Protein AF-A0A8E0VIC3-F1 (afdb_monomer_lite)

Organism: NCBI:txid27845

Secondary structure (DSSP, 8-state):
-HHHHHTTBHHHHHHHHHHHHSHHHHT-HHHHHHHHHSHHHHHHHHHHHHHHHS----------------TTSS--TT--HHHHHHHHHHHHHHHHHHTTS-----B--HIIIIIHHHHHHHHHS-SEEE-TTS-EEE-HHHHHHHHHHHHHHHHHTTS-------HHHHHTTGGG--

Structure (mmCIF, N/CA/C/O backbone):
data_AF-A0A8E0VIC3-F1
#
_entry.id   AF-A0A8E0VIC3-F1
#
loop_
_atom_site.group_PDB
_atom_site.id
_atom_site.type_symbol
_atom_site.label_atom_id
_atom_site.label_alt_id
_atom_site.label_comp_id
_atom_site.label_asym_id
_atom_site.label_entity_id
_atom_site.label_seq_id
_atom_site.pdbx_PDB_ins_code
_atom_site.Cartn_x
_atom_site.Cartn_y
_atom_site.Cartn_z
_atom_site.occupancy
_atom_site.B_iso_or_equiv
_atom_site.auth_seq_id
_atom_site.auth_comp_id
_atom_site.auth_asym_id
_atom_site.auth_atom_id
_atom_site.pdbx_PDB_model_num
ATOM 1 N N . MET A 1 1 ? -8.627 1.277 12.630 1.00 73.00 1 MET A N 1
ATOM 2 C CA . MET A 1 1 ? -7.151 1.145 12.573 1.00 73.00 1 MET A CA 1
ATOM 3 C C . MET A 1 1 ? -6.657 -0.156 13.202 1.00 73.00 1 MET A C 1
ATOM 5 O O . MET A 1 1 ? -6.094 -0.948 12.474 1.00 73.00 1 MET A O 1
ATOM 9 N N . LEU A 1 2 ? -6.901 -0.430 14.494 1.00 81.06 2 LEU A N 1
ATOM 10 C CA . LEU A 1 2 ? -6.374 -1.638 15.167 1.00 81.06 2 LEU A CA 1
ATOM 11 C C . LEU A 1 2 ? -6.813 -2.958 14.511 1.00 81.06 2 LEU A C 1
ATOM 13 O O . LEU A 1 2 ? -5.977 -3.822 14.279 1.00 81.06 2 LEU A O 1
ATOM 17 N N . ILE A 1 3 ? -8.097 -3.081 14.155 1.00 89.12 3 ILE A N 1
ATOM 18 C CA . ILE A 1 3 ? -8.604 -4.268 13.451 1.00 89.12 3 ILE A CA 1
ATOM 19 C C . ILE A 1 3 ? -7.971 -4.422 12.060 1.00 89.12 3 ILE A C 1
ATOM 21 O O . ILE A 1 3 ? -7.514 -5.500 11.710 1.00 89.12 3 ILE A O 1
ATOM 25 N N . MET A 1 4 ? -7.823 -3.322 11.312 1.00 90.06 4 MET A N 1
ATOM 26 C CA . MET A 1 4 ? -7.145 -3.323 10.009 1.00 90.06 4 MET A CA 1
ATOM 27 C C . MET A 1 4 ? -5.669 -3.726 10.139 1.00 90.06 4 MET A C 1
ATOM 29 O O . MET A 1 4 ? -5.174 -4.522 9.351 1.00 90.06 4 MET A O 1
ATOM 33 N N . GLU A 1 5 ? -4.966 -3.242 11.170 1.00 85.44 5 GLU A N 1
ATOM 34 C CA . GLU A 1 5 ? -3.585 -3.650 11.459 1.00 85.44 5 GLU A CA 1
ATOM 35 C C . GLU A 1 5 ? -3.482 -5.129 11.840 1.00 85.44 5 GLU A C 1
ATOM 37 O O . GLU A 1 5 ? -2.492 -5.762 11.481 1.00 85.44 5 GLU A O 1
ATOM 42 N N . HIS A 1 6 ? -4.467 -5.663 12.563 1.00 87.38 6 HIS A N 1
ATOM 43 C CA . HIS A 1 6 ? -4.524 -7.072 12.945 1.00 87.38 6 HIS A CA 1
ATOM 44 C C . HIS A 1 6 ? -4.753 -7.982 11.731 1.00 87.38 6 HIS A C 1
ATOM 46 O O . HIS A 1 6 ? -4.090 -9.004 11.600 1.00 87.38 6 HIS A O 1
ATOM 52 N N . MET A 1 7 ? -5.614 -7.564 10.800 1.00 88.88 7 MET A N 1
ATOM 53 C CA . MET A 1 7 ? -5.918 -8.292 9.562 1.00 88.88 7 MET A CA 1
ATOM 54 C C . MET A 1 7 ? -4.882 -8.074 8.446 1.00 88.88 7 MET A C 1
ATOM 56 O O . MET A 1 7 ? -5.121 -8.462 7.310 1.00 88.88 7 MET A O 1
ATOM 60 N N . ASN A 1 8 ? -3.756 -7.401 8.708 1.00 88.81 8 ASN A N 1
ATOM 61 C CA . ASN A 1 8 ? -2.793 -6.974 7.679 1.00 88.81 8 ASN A CA 1
ATOM 62 C C . ASN A 1 8 ? -3.408 -6.142 6.533 1.00 88.81 8 ASN A C 1
ATOM 64 O O . ASN A 1 8 ? -2.849 -6.065 5.442 1.00 88.81 8 ASN A O 1
ATOM 68 N N . ASN A 1 9 ? -4.526 -5.458 6.778 1.00 91.12 9 ASN A N 1
ATOM 69 C CA . ASN A 1 9 ? -5.058 -4.455 5.867 1.00 91.12 9 ASN A CA 1
ATOM 70 C C . ASN A 1 9 ? -4.339 -3.118 6.122 1.00 91.12 9 ASN A C 1
ATOM 72 O O . ASN A 1 9 ? -4.805 -2.240 6.857 1.00 91.12 9 ASN A O 1
ATOM 76 N N . LEU A 1 10 ? -3.134 -2.990 5.565 1.00 87.88 10 LEU A N 1
ATOM 77 C CA . LEU A 1 10 ? -2.290 -1.808 5.737 1.00 87.88 10 LEU A CA 1
ATOM 78 C C . LEU A 1 10 ? -2.882 -0.587 5.030 1.00 87.88 10 LEU A C 1
ATOM 80 O O . LEU A 1 10 ? -2.753 0.522 5.547 1.00 87.88 10 LEU A O 1
ATOM 84 N N . GLN A 1 11 ? -3.558 -0.801 3.900 1.00 89.62 11 GLN A N 1
ATOM 85 C CA . GLN A 1 11 ? -4.296 0.230 3.174 1.00 89.62 11 GLN A CA 1
ATOM 86 C C . GLN A 1 11 ? -5.389 0.859 4.056 1.00 89.62 11 GLN A C 1
ATOM 88 O O . GLN A 1 11 ? -5.308 2.044 4.378 1.00 89.62 11 GLN A O 1
ATOM 93 N N . GLY A 1 12 ? -6.331 0.059 4.563 1.00 90.94 12 GLY A N 1
ATOM 94 C CA . GLY A 1 12 ? -7.417 0.539 5.424 1.00 90.94 12 GLY A CA 1
ATOM 95 C C . GLY A 1 12 ? -6.924 1.102 6.764 1.00 90.94 12 GLY A C 1
ATOM 96 O O . GLY A 1 12 ? -7.513 2.025 7.334 1.00 90.94 12 GLY A O 1
ATOM 97 N N . SER A 1 13 ? -5.798 0.599 7.284 1.00 89.50 13 SER A N 1
ATOM 98 C CA . SER A 1 13 ? -5.140 1.219 8.441 1.00 89.50 13 SER A CA 1
ATOM 99 C C . SER A 1 13 ? -4.671 2.644 8.128 1.00 89.50 13 SER A C 1
ATOM 101 O O . SER A 1 13 ? -4.911 3.565 8.916 1.00 89.50 13 SER A O 1
ATOM 103 N N . GLN A 1 14 ? -4.042 2.839 6.967 1.00 87.62 14 GLN A N 1
ATOM 104 C CA . GLN A 1 14 ? -3.543 4.139 6.543 1.00 87.62 14 GLN A CA 1
ATOM 105 C C . GLN A 1 14 ? -4.678 5.114 6.205 1.00 87.62 14 GLN A C 1
ATOM 107 O O . GLN A 1 14 ? -4.566 6.289 6.551 1.00 87.62 14 GLN A O 1
ATOM 112 N N . GLU A 1 15 ? -5.788 4.646 5.635 1.00 90.25 15 GLU A N 1
ATOM 113 C CA . GLU A 1 15 ? -7.006 5.443 5.430 1.00 90.25 15 GLU A CA 1
ATOM 114 C C . GLU A 1 15 ? -7.558 5.961 6.761 1.00 90.25 15 GLU A C 1
ATOM 116 O O . GLU A 1 15 ? -7.683 7.173 6.956 1.00 90.25 15 GLU A O 1
ATOM 121 N N . ALA A 1 16 ? -7.759 5.074 7.741 1.00 90.75 16 ALA A N 1
ATOM 122 C CA . ALA A 1 16 ? -8.223 5.465 9.070 1.00 90.75 16 ALA A CA 1
ATOM 123 C C . ALA A 1 16 ? -7.261 6.452 9.754 1.00 90.75 16 ALA A C 1
ATOM 125 O O . ALA A 1 16 ? -7.681 7.419 10.393 1.00 90.75 16 ALA A O 1
ATOM 126 N N . LYS A 1 17 ? -5.951 6.230 9.612 1.00 88.75 17 LYS A N 1
ATOM 127 C CA . LYS A 1 17 ? -4.929 7.137 10.138 1.00 88.75 17 LYS A CA 1
ATOM 128 C C . LYS A 1 17 ? -4.981 8.501 9.452 1.00 88.75 17 LYS A C 1
ATOM 130 O O . LYS A 1 17 ? -4.920 9.513 10.147 1.00 88.75 17 LYS A O 1
ATOM 135 N N . SER A 1 18 ? -5.113 8.531 8.125 1.00 87.62 18 SER A N 1
ATOM 136 C CA . SER A 1 18 ? -5.190 9.755 7.322 1.00 87.62 18 SER A CA 1
ATOM 137 C C . SER A 1 18 ? -6.395 10.618 7.712 1.00 87.62 18 SER A C 1
ATOM 139 O O . SER 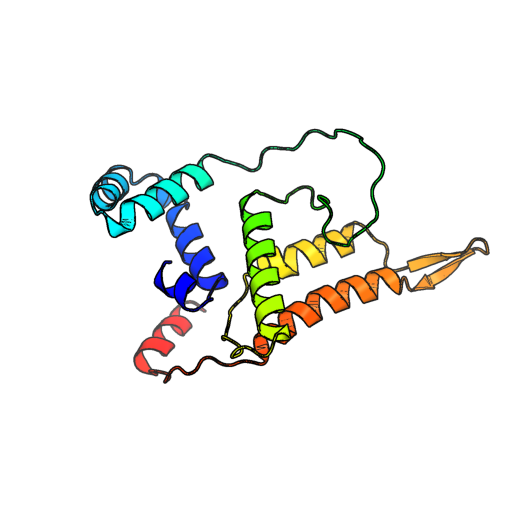A 1 18 ? -6.250 11.822 7.919 1.00 87.62 18 SER A O 1
ATOM 141 N N . ALA A 1 19 ? -7.549 9.991 7.960 1.00 91.25 19 ALA A N 1
ATOM 142 C CA . ALA A 1 19 ? -8.742 10.672 8.448 1.00 91.25 19 ALA A CA 1
ATOM 143 C C . ALA A 1 19 ? -8.500 11.340 9.813 1.00 91.25 19 ALA A C 1
ATOM 145 O O . ALA A 1 19 ? -8.886 12.489 10.020 1.00 91.25 19 ALA A O 1
ATOM 146 N N . LEU A 1 20 ? -7.797 10.670 10.732 1.00 90.75 20 LEU A N 1
ATOM 147 C CA . LEU A 1 20 ? -7.512 11.196 12.074 1.00 90.75 20 LEU A CA 1
ATOM 148 C C . LEU A 1 20 ? -6.482 12.337 12.089 1.00 90.75 20 LEU A C 1
ATOM 150 O O . LEU A 1 20 ? -6.539 13.192 12.977 1.00 90.75 20 LEU A O 1
ATOM 154 N N . ILE A 1 21 ? -5.547 12.358 11.136 1.00 89.81 21 ILE A N 1
ATOM 155 C CA . ILE A 1 21 ? -4.578 13.458 10.971 1.00 89.81 21 ILE A CA 1
ATOM 156 C C . ILE A 1 21 ? -5.096 14.582 10.068 1.00 89.81 21 ILE A C 1
ATOM 158 O O . ILE A 1 21 ? -4.452 15.626 9.987 1.00 89.81 21 ILE A O 1
ATOM 162 N N . SER A 1 22 ? -6.243 14.395 9.408 1.00 90.62 22 SER A N 1
ATOM 163 C CA . SER A 1 22 ? -6.863 15.430 8.582 1.00 90.62 22 SER A CA 1
ATOM 164 C C . SER A 1 22 ? -7.104 16.702 9.397 1.00 90.62 22 SER A C 1
ATOM 166 O O . SER A 1 22 ? -7.439 16.644 10.583 1.00 90.62 22 SER A O 1
ATOM 168 N N . ALA A 1 23 ? -6.957 17.871 8.772 1.00 89.62 23 ALA A N 1
ATOM 169 C CA . ALA A 1 23 ? -7.056 19.151 9.474 1.00 89.62 23 ALA A CA 1
ATOM 170 C C . ALA A 1 23 ? -8.386 19.310 10.238 1.00 89.62 23 ALA A C 1
ATOM 172 O O . ALA A 1 23 ? -8.402 19.805 11.368 1.00 89.62 23 ALA A O 1
ATOM 173 N N . ALA A 1 24 ? -9.490 18.843 9.645 1.00 93.38 24 ALA A N 1
ATOM 174 C CA . ALA A 1 24 ? -10.829 18.934 10.219 1.00 93.38 24 ALA A CA 1
ATOM 175 C C . ALA A 1 24 ? -10.984 18.121 11.513 1.00 93.38 24 ALA A C 1
ATOM 177 O O . ALA A 1 24 ? -11.605 18.607 12.462 1.00 93.38 24 ALA A O 1
ATOM 178 N N . VAL A 1 25 ? -10.391 16.924 11.568 1.00 93.12 25 VAL A N 1
ATOM 179 C CA . VAL A 1 25 ? -10.490 16.006 12.712 1.00 93.12 25 VAL A CA 1
ATOM 180 C C . VAL A 1 25 ? -9.388 16.280 13.731 1.00 93.12 25 VAL A C 1
ATOM 182 O O . VAL A 1 25 ? -9.647 16.358 14.932 1.00 93.12 25 VAL A O 1
ATOM 185 N N . PHE A 1 26 ? -8.155 16.509 13.281 1.00 90.44 26 PHE A N 1
ATOM 186 C CA . PHE A 1 26 ? -6.985 16.673 14.144 1.00 90.44 26 PHE A CA 1
ATOM 187 C C . PHE A 1 26 ? -7.116 17.848 15.127 1.00 90.44 26 PHE A C 1
ATOM 189 O O . PHE A 1 26 ? -6.607 17.788 16.259 1.00 90.44 26 PHE A O 1
ATOM 196 N N . ARG A 1 27 ? -7.838 18.903 14.721 1.00 91.75 27 ARG A N 1
ATOM 197 C CA . ARG A 1 27 ? -8.137 20.085 15.547 1.00 91.75 27 ARG A CA 1
ATOM 198 C C . ARG A 1 27 ? -9.133 19.828 16.683 1.00 91.75 27 ARG A C 1
ATOM 200 O O . ARG A 1 27 ? -9.212 20.650 17.593 1.00 91.75 27 ARG A O 1
ATOM 207 N N . LEU A 1 28 ? -9.843 18.695 16.695 1.00 94.12 28 LEU A N 1
ATOM 208 C CA . LEU A 1 28 ? -10.819 18.327 17.732 1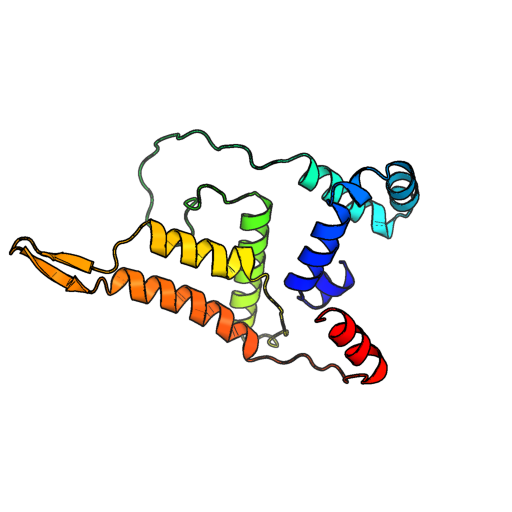.00 94.12 28 LEU A CA 1
ATOM 209 C C . LEU A 1 28 ? -10.130 17.901 19.042 1.00 94.12 28 LEU A C 1
ATOM 211 O O . LEU A 1 28 ? -10.185 16.749 19.473 1.00 94.12 28 LEU A O 1
ATOM 215 N N . ARG A 1 29 ? -9.439 18.842 19.696 1.00 91.50 29 ARG A N 1
ATOM 216 C CA . ARG A 1 29 ? -8.584 18.576 20.866 1.00 91.50 29 ARG A CA 1
ATOM 217 C C . ARG A 1 29 ? -9.334 17.889 22.007 1.00 91.50 29 ARG A C 1
ATOM 219 O O . ARG A 1 29 ? -8.812 16.923 22.558 1.00 91.50 29 ARG A O 1
ATOM 226 N N . LYS A 1 30 ? -10.554 18.343 22.319 1.00 95.56 30 LYS A N 1
ATOM 227 C CA . LYS A 1 30 ? -11.387 17.777 23.394 1.00 95.56 30 LYS A CA 1
ATOM 228 C C . LYS A 1 30 ? -11.709 16.300 23.141 1.00 95.56 30 LYS A C 1
ATOM 230 O O . LYS A 1 30 ? -11.492 15.479 24.024 1.00 95.56 30 LYS A O 1
ATOM 235 N N . SER A 1 31 ? -12.114 15.943 21.921 1.00 93.88 31 SER A N 1
ATOM 236 C CA . SER A 1 31 ? -12.419 14.554 21.548 1.00 93.88 31 SER A CA 1
ATOM 237 C C . SER A 1 31 ? -11.204 13.641 21.722 1.00 93.88 31 SER A C 1
ATOM 239 O O . SER A 1 31 ? -11.290 12.600 22.370 1.00 93.88 31 SER A O 1
ATOM 241 N N . PHE A 1 32 ? -10.032 14.064 21.236 1.00 91.88 32 PHE A N 1
ATOM 242 C CA . PHE A 1 32 ? -8.794 13.300 21.414 1.00 91.88 32 PHE A CA 1
ATOM 243 C C . PHE A 1 32 ? -8.360 13.187 22.881 1.00 91.88 32 PHE A C 1
ATOM 245 O O . PHE A 1 32 ? -7.858 12.138 23.280 1.00 91.88 32 PHE A O 1
ATOM 252 N N . GLN A 1 33 ? -8.548 14.233 23.692 1.00 92.88 33 GLN A N 1
ATOM 253 C CA . GLN A 1 33 ? -8.271 14.181 25.131 1.00 92.88 33 GLN A CA 1
ATOM 254 C C . GLN A 1 33 ? -9.176 13.170 25.837 1.00 92.88 33 GLN A C 1
ATOM 256 O O . GLN A 1 33 ? -8.683 12.388 26.647 1.00 92.88 33 GLN A O 1
ATOM 261 N N . THR A 1 34 ? -10.468 13.145 25.506 1.00 95.00 34 THR A N 1
ATOM 262 C CA . THR A 1 34 ? -11.420 12.168 26.049 1.00 95.00 34 THR A CA 1
ATOM 263 C C . THR A 1 34 ? -11.018 10.744 25.672 1.00 95.00 34 THR A C 1
ATOM 265 O O . THR A 1 34 ? -10.873 9.900 26.553 1.00 95.00 34 THR A O 1
ATOM 268 N N . ILE A 1 35 ? -10.725 10.485 24.394 1.00 92.25 35 ILE A N 1
ATOM 269 C CA . ILE A 1 35 ? -10.309 9.156 23.915 1.00 92.25 35 ILE A CA 1
ATOM 270 C C . ILE A 1 35 ? -8.978 8.722 24.549 1.00 92.25 35 ILE A C 1
ATOM 272 O O . ILE A 1 35 ? -8.818 7.562 24.920 1.00 92.25 35 ILE A O 1
ATOM 276 N N . ARG A 1 36 ? -8.024 9.643 24.745 1.00 91.94 36 ARG A N 1
ATOM 277 C CA . ARG A 1 36 ? -6.721 9.351 25.372 1.00 91.94 36 ARG A CA 1
ATOM 278 C C . ARG A 1 36 ? -6.839 8.867 26.824 1.00 91.94 36 ARG A C 1
ATOM 280 O O . ARG A 1 36 ? -5.945 8.161 27.305 1.00 91.94 36 ARG A O 1
ATOM 287 N N . LYS A 1 37 ? -7.910 9.238 27.538 1.00 93.12 37 LYS A N 1
ATOM 288 C CA . LYS A 1 37 ? -8.160 8.745 28.904 1.00 93.12 37 LYS A CA 1
ATOM 289 C C . LYS A 1 37 ? -8.399 7.233 28.912 1.00 93.12 37 LYS A C 1
ATOM 291 O O . LYS A 1 37 ? -7.968 6.571 29.855 1.00 93.12 37 LYS A O 1
ATOM 296 N N . LEU A 1 38 ? -8.979 6.684 27.842 1.00 91.94 38 LEU A N 1
ATOM 297 C CA . LEU A 1 38 ? -9.197 5.249 27.677 1.00 91.94 38 LEU A CA 1
ATOM 298 C C . LEU A 1 38 ? -7.861 4.523 27.461 1.00 91.94 38 LEU A C 1
ATOM 300 O O . LEU A 1 38 ? -7.103 4.833 26.538 1.00 91.94 38 LEU A O 1
ATOM 304 N N . ARG A 1 39 ? -7.576 3.522 28.303 1.00 87.25 39 ARG A N 1
ATOM 305 C CA . ARG A 1 39 ? -6.288 2.803 28.328 1.00 87.25 39 ARG A CA 1
ATOM 306 C C . ARG A 1 39 ? -5.920 2.200 26.969 1.00 87.25 39 ARG A C 1
ATOM 308 O O . ARG A 1 39 ? -4.782 2.351 26.535 1.00 87.25 39 ARG A O 1
ATOM 315 N N . HIS A 1 40 ? -6.886 1.578 26.294 1.00 85.25 40 HIS A N 1
ATOM 316 C CA . HIS A 1 40 ? -6.685 0.890 25.014 1.00 85.25 40 HIS A CA 1
ATOM 317 C C . HIS A 1 40 ? -6.309 1.841 23.868 1.00 85.25 40 HIS A C 1
ATOM 319 O O . HIS A 1 40 ? -5.501 1.492 23.011 1.00 85.25 40 HIS A O 1
ATOM 325 N N . TYR 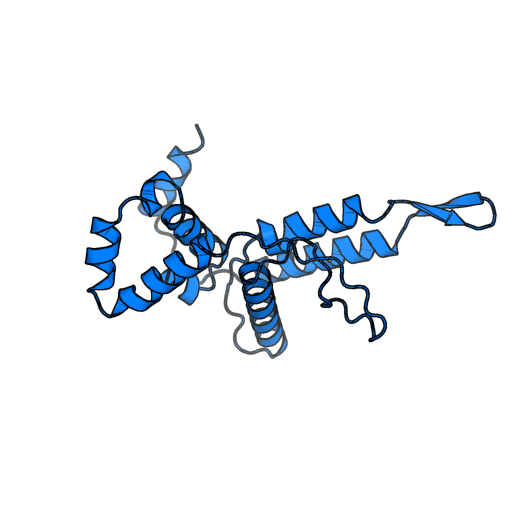A 1 41 ? -6.841 3.066 23.872 1.00 87.31 41 TYR A N 1
ATOM 326 C CA . TYR A 1 41 ? -6.644 4.026 22.781 1.00 87.31 41 TYR A CA 1
ATOM 327 C C . TYR A 1 41 ? -5.555 5.060 23.055 1.00 87.31 41 TYR A C 1
ATOM 329 O O . TYR A 1 41 ? -5.119 5.743 22.128 1.00 87.31 41 TYR A O 1
ATOM 337 N N . ARG A 1 42 ? -5.060 5.155 24.295 1.00 88.62 42 ARG A N 1
ATOM 338 C CA . ARG A 1 42 ? -4.004 6.101 24.680 1.00 88.62 42 ARG A CA 1
ATOM 339 C C . ARG A 1 42 ? -2.793 6.028 23.751 1.00 88.62 42 ARG A C 1
ATOM 341 O O . ARG A 1 42 ? -2.386 7.039 23.187 1.00 88.62 42 ARG A O 1
ATOM 348 N N . GLN A 1 43 ? -2.263 4.825 23.538 1.00 86.31 43 GLN A N 1
ATOM 349 C CA . GLN A 1 43 ? -1.086 4.615 22.688 1.00 86.31 43 GLN A CA 1
ATOM 350 C C . GLN A 1 43 ? -1.350 4.999 21.225 1.00 86.31 43 GLN A C 1
ATOM 352 O O . GLN A 1 43 ? -0.474 5.558 20.564 1.00 86.31 43 GLN A O 1
ATOM 357 N N . VAL A 1 44 ? -2.565 4.736 20.734 1.00 85.94 44 VAL A N 1
ATOM 358 C CA . VAL A 1 44 ? -2.993 5.074 19.371 1.00 85.94 44 VAL A CA 1
ATOM 359 C C . VAL A 1 44 ? -3.047 6.589 19.186 1.00 85.94 44 VAL A C 1
ATOM 361 O O . VAL A 1 44 ? -2.465 7.108 18.236 1.00 85.94 44 VAL A O 1
ATOM 364 N N . VAL A 1 45 ? -3.683 7.302 20.117 1.00 87.69 45 VAL A N 1
ATOM 365 C CA . VAL A 1 45 ? -3.775 8.768 20.094 1.00 87.69 45 VAL A CA 1
ATOM 366 C C . VAL A 1 45 ? -2.389 9.405 20.172 1.00 87.69 45 VAL A C 1
ATOM 368 O O . VAL A 1 45 ? -2.084 10.318 19.405 1.00 87.69 45 VAL A O 1
ATOM 371 N N . ASP A 1 46 ? -1.525 8.901 21.051 1.00 87.50 46 ASP A N 1
ATOM 372 C CA . ASP A 1 46 ? -0.168 9.425 21.215 1.00 87.50 46 ASP A CA 1
ATOM 373 C C . ASP A 1 46 ? 0.678 9.218 19.957 1.00 87.50 46 ASP A C 1
ATOM 375 O O . ASP A 1 46 ? 1.429 10.109 19.554 1.00 87.50 46 ASP A O 1
ATOM 379 N N . ARG A 1 47 ? 0.525 8.065 19.298 1.00 84.81 47 ARG A N 1
ATOM 380 C CA . ARG A 1 47 ? 1.156 7.783 18.006 1.00 84.81 47 ARG A CA 1
ATOM 381 C C . ARG A 1 47 ? 0.689 8.764 16.929 1.00 84.81 47 ARG A C 1
ATOM 383 O O . ARG A 1 47 ? 1.540 9.395 16.312 1.00 84.81 47 ARG A O 1
ATOM 390 N N . ILE A 1 48 ? -0.623 8.960 16.780 1.00 85.56 48 ILE A N 1
ATOM 391 C CA . ILE A 1 48 ? -1.205 9.896 15.801 1.00 85.56 48 ILE A CA 1
ATOM 392 C C . ILE A 1 48 ? -0.676 11.317 16.020 1.00 85.56 48 ILE A C 1
ATOM 394 O O . ILE A 1 48 ? -0.298 11.996 15.068 1.00 85.56 48 ILE A O 1
ATOM 398 N N . ARG A 1 49 ? -0.599 11.771 17.279 1.00 84.75 49 ARG A N 1
ATOM 399 C CA . ARG A 1 49 ? -0.087 13.109 17.604 1.00 84.75 49 ARG A CA 1
ATOM 400 C C . ARG A 1 49 ? 1.385 13.262 17.235 1.00 84.75 49 ARG A C 1
ATOM 402 O O . ARG A 1 49 ? 1.734 14.257 16.613 1.00 84.75 49 ARG A O 1
ATOM 409 N N . ARG A 1 50 ? 2.232 12.276 17.547 1.00 82.06 50 ARG A N 1
ATOM 410 C CA . ARG A 1 50 ? 3.655 12.309 17.165 1.00 82.06 50 ARG A CA 1
ATOM 411 C C . ARG A 1 50 ? 3.846 12.332 15.653 1.00 82.06 50 ARG A C 1
ATOM 413 O O . ARG A 1 50 ? 4.659 13.098 15.153 1.00 82.06 50 ARG A O 1
ATOM 420 N N . GLU A 1 51 ? 3.107 11.499 14.933 1.00 72.38 51 GLU A N 1
ATOM 421 C CA . GLU A 1 51 ? 3.250 11.363 13.482 1.00 72.38 51 GLU A CA 1
ATOM 422 C C . GLU A 1 51 ? 2.715 12.579 12.716 1.00 72.38 51 GLU A C 1
ATOM 424 O O . GLU A 1 51 ? 3.250 12.891 11.661 1.00 72.38 51 GLU A O 1
ATOM 429 N N . ALA A 1 52 ? 1.729 13.301 13.258 1.00 68.94 52 ALA A N 1
ATOM 430 C CA . ALA A 1 52 ? 1.249 14.558 12.681 1.00 68.94 52 ALA A CA 1
ATOM 431 C C . ALA A 1 52 ? 2.187 15.749 12.952 1.00 68.94 52 ALA A C 1
ATOM 433 O O . ALA A 1 52 ? 2.271 16.665 12.141 1.00 68.94 52 ALA A O 1
ATOM 434 N N . THR A 1 53 ? 2.891 15.763 14.092 1.00 63.28 53 THR A N 1
ATOM 435 C CA . THR A 1 53 ? 3.843 16.840 14.429 1.00 63.28 53 THR A CA 1
ATOM 436 C C . THR A 1 53 ? 5.183 16.679 13.709 1.00 63.28 53 THR A C 1
ATOM 438 O O . THR A 1 53 ? 5.862 17.666 13.434 1.00 63.28 53 THR A O 1
ATOM 441 N N . VAL A 1 54 ? 5.575 15.449 13.367 1.00 57.16 54 VAL A N 1
ATOM 442 C CA . VAL A 1 54 ? 6.751 15.193 12.528 1.00 57.16 54 VAL A CA 1
ATOM 443 C C . VAL A 1 54 ? 6.337 15.318 11.061 1.00 57.16 54 VAL A C 1
ATOM 445 O O . VAL A 1 54 ? 6.088 14.324 10.385 1.00 57.16 54 VAL A O 1
ATOM 448 N N . GLY A 1 55 ? 6.277 16.555 10.563 1.00 50.78 55 GLY A N 1
ATOM 449 C CA . GLY A 1 55 ? 6.262 16.806 9.120 1.00 50.78 55 GLY A CA 1
ATOM 450 C C . GLY A 1 55 ? 7.487 16.179 8.428 1.00 50.78 55 GLY A C 1
ATOM 451 O O . GLY A 1 55 ? 8.451 15.790 9.104 1.00 50.78 55 GLY A O 1
ATOM 452 N N . PRO A 1 56 ? 7.488 16.055 7.089 1.00 43.88 56 PRO A N 1
ATOM 453 C CA . PRO A 1 56 ? 8.659 15.599 6.351 1.00 43.88 56 PRO A CA 1
ATOM 454 C C . PRO A 1 56 ? 9.800 16.592 6.607 1.00 43.88 56 PRO A C 1
ATOM 456 O O . PRO A 1 56 ? 9.810 17.697 6.076 1.00 43.88 56 PRO A O 1
ATOM 459 N N . LYS A 1 57 ? 10.751 16.237 7.479 1.00 38.09 57 LYS A N 1
ATOM 460 C CA . LYS A 1 57 ? 11.986 17.011 7.612 1.00 38.09 57 LYS A CA 1
ATOM 461 C C . LYS A 1 57 ? 12.759 16.853 6.299 1.00 38.09 57 LYS A C 1
ATOM 463 O O . LYS A 1 57 ? 13.033 15.704 5.943 1.00 38.09 57 LYS A O 1
ATOM 468 N N . PRO A 1 58 ? 13.151 17.941 5.614 1.00 34.84 58 PRO A N 1
ATOM 469 C CA . PRO A 1 58 ? 14.149 17.838 4.562 1.00 34.84 58 PRO A CA 1
ATOM 470 C C . PRO A 1 58 ? 15.430 17.304 5.212 1.00 34.84 58 PRO A C 1
ATOM 472 O O . PRO A 1 58 ? 15.970 17.916 6.134 1.00 34.84 58 PRO A O 1
ATOM 475 N N . GLN A 1 59 ? 15.873 16.108 4.817 1.00 37.72 59 GLN A N 1
ATOM 476 C CA . GLN A 1 59 ? 17.219 15.669 5.168 1.00 37.72 59 GLN A CA 1
ATOM 477 C C . GLN A 1 59 ? 18.185 16.486 4.315 1.00 37.72 59 GLN A C 1
ATOM 479 O O . GLN A 1 59 ? 18.122 16.443 3.089 1.00 37.72 59 GLN A O 1
ATOM 484 N N . SER A 1 60 ? 19.051 17.253 4.978 1.00 36.31 60 SER A N 1
ATOM 485 C CA . SER A 1 60 ? 20.169 17.935 4.342 1.00 36.31 60 SER A CA 1
ATOM 486 C C . SER A 1 60 ? 21.036 16.916 3.605 1.00 36.31 60 SER A C 1
ATOM 488 O O . SER A 1 60 ? 21.361 15.859 4.150 1.00 36.31 60 SER A O 1
ATOM 490 N N . THR A 1 61 ? 21.430 17.261 2.387 1.00 39.38 61 THR A N 1
ATOM 491 C CA . THR A 1 61 ? 22.455 16.586 1.591 1.00 39.38 61 THR A CA 1
ATOM 492 C C . THR A 1 61 ? 23.773 16.521 2.363 1.00 39.38 61 THR A C 1
ATOM 494 O O . THR A 1 61 ? 24.561 17.461 2.343 1.00 39.38 61 THR A O 1
ATOM 497 N N . GLY A 1 62 ? 24.008 15.414 3.065 1.00 29.31 62 GLY A N 1
ATOM 498 C CA . GLY A 1 62 ? 25.331 15.014 3.526 1.00 29.31 62 GLY A CA 1
ATOM 499 C C . GLY A 1 62 ? 25.867 13.955 2.574 1.00 29.31 62 GLY A C 1
ATOM 500 O O . GLY A 1 62 ? 25.405 12.816 2.613 1.00 29.31 62 GLY A O 1
ATOM 501 N N . LEU A 1 63 ? 26.802 14.339 1.701 1.00 37.88 63 LEU A N 1
ATOM 502 C CA . LEU A 1 63 ? 27.630 13.400 0.946 1.00 37.88 63 LEU A CA 1
ATOM 503 C C . LEU A 1 63 ? 28.370 12.499 1.945 1.00 37.88 63 LEU A C 1
ATOM 505 O O . LEU A 1 63 ? 29.166 12.986 2.744 1.00 37.88 63 LEU A O 1
ATOM 509 N N . SER A 1 64 ? 28.137 11.192 1.890 1.00 27.61 64 SER A N 1
ATOM 510 C CA . SER A 1 64 ? 29.070 10.215 2.446 1.00 27.61 64 SER A CA 1
ATOM 511 C C . SER A 1 64 ? 29.030 8.948 1.602 1.00 27.61 64 SER A C 1
ATOM 513 O O . SER A 1 64 ? 27.970 8.387 1.322 1.00 27.61 64 SER A O 1
ATOM 515 N N . THR A 1 65 ? 30.210 8.594 1.114 1.00 37.69 65 THR A N 1
ATOM 516 C CA . THR A 1 65 ? 30.517 7.529 0.172 1.00 37.69 65 THR A CA 1
ATOM 517 C C . THR A 1 65 ? 30.597 6.165 0.856 1.00 37.69 65 THR A C 1
ATOM 519 O O . THR A 1 65 ? 31.000 6.042 2.007 1.00 37.69 65 THR A O 1
ATOM 522 N N . ASN A 1 66 ? 30.318 5.140 0.049 1.00 33.31 66 ASN A N 1
ATOM 523 C CA . ASN A 1 66 ? 30.719 3.744 0.213 1.00 33.31 66 ASN A CA 1
ATOM 524 C C . ASN A 1 66 ? 30.000 2.899 1.280 1.00 33.31 66 ASN A C 1
ATOM 526 O O . ASN A 1 66 ? 30.401 2.834 2.432 1.00 33.31 66 ASN A O 1
ATOM 530 N N . THR A 1 67 ? 28.999 2.134 0.831 1.00 32.81 67 THR A N 1
ATOM 531 C CA . THR A 1 67 ? 28.840 0.691 1.108 1.00 32.81 67 THR A CA 1
ATOM 532 C C . THR A 1 67 ? 27.855 0.097 0.085 1.00 32.81 67 THR A C 1
ATOM 534 O O . THR A 1 67 ? 26.864 0.732 -0.259 1.00 32.81 67 THR A O 1
ATOM 537 N N . ASN A 1 68 ? 28.184 -1.088 -0.440 1.00 30.69 68 ASN A N 1
ATOM 538 C CA . ASN A 1 68 ? 27.433 -1.992 -1.332 1.00 30.69 68 ASN A CA 1
ATOM 539 C C . ASN A 1 68 ? 25.958 -1.631 -1.641 1.00 30.69 68 ASN A C 1
ATOM 541 O O . ASN A 1 68 ? 25.161 -1.502 -0.704 1.00 30.69 68 ASN A O 1
ATOM 545 N N . PRO A 1 69 ? 25.522 -1.600 -2.920 1.00 38.03 69 PRO A N 1
ATOM 546 C CA . PRO A 1 69 ? 24.134 -1.319 -3.262 1.00 38.03 69 PRO A CA 1
ATOM 547 C C . PRO A 1 69 ? 23.272 -2.565 -3.021 1.00 38.03 69 PRO A C 1
ATOM 549 O O . PRO A 1 69 ? 22.836 -3.248 -3.942 1.00 38.03 69 PRO A O 1
ATOM 552 N N . SER A 1 70 ? 22.987 -2.866 -1.755 1.00 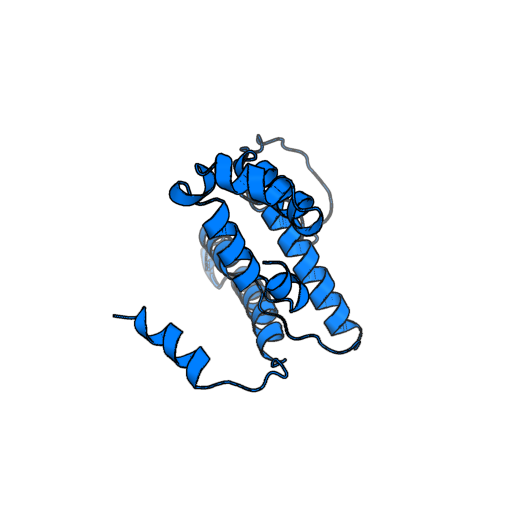33.91 70 SER A N 1
ATOM 553 C CA . SER A 1 70 ? 21.734 -3.545 -1.451 1.00 33.91 70 SER A CA 1
ATOM 554 C C . SER A 1 70 ? 20.608 -2.563 -1.780 1.00 33.91 70 SER A C 1
ATOM 556 O O . SER A 1 70 ? 20.621 -1.408 -1.349 1.00 33.91 70 SER A O 1
ATOM 558 N N . LEU A 1 71 ? 19.645 -3.023 -2.578 1.00 46.19 71 LEU A N 1
ATOM 559 C CA . LEU A 1 71 ? 18.499 -2.304 -3.158 1.00 46.19 71 LEU A CA 1
ATOM 560 C C . LEU A 1 71 ? 17.493 -1.748 -2.113 1.00 46.19 71 LEU A C 1
ATOM 562 O O . LEU A 1 71 ? 16.327 -1.502 -2.412 1.00 46.19 71 LEU A O 1
ATOM 566 N N . PHE A 1 72 ? 17.949 -1.580 -0.870 1.00 43.75 72 PHE A N 1
ATOM 567 C CA . PHE A 1 72 ? 17.227 -1.099 0.307 1.00 43.75 72 PHE A CA 1
ATOM 568 C C . PHE A 1 72 ? 17.983 0.041 1.031 1.00 43.75 72 PHE A C 1
ATOM 570 O O . PHE A 1 72 ? 17.716 0.323 2.200 1.00 43.75 72 PHE A O 1
ATOM 577 N N . GLY A 1 73 ? 18.945 0.689 0.360 1.00 34.41 73 GLY A N 1
ATOM 578 C CA . GLY A 1 73 ? 19.661 1.865 0.868 1.00 34.41 73 GLY A CA 1
ATOM 579 C C . GLY A 1 73 ? 18.792 3.137 0.958 1.00 34.41 73 GLY A C 1
ATOM 580 O O . GLY A 1 73 ? 17.749 3.229 0.308 1.00 34.41 73 GLY A O 1
ATOM 581 N N . PRO A 1 74 ? 19.201 4.140 1.761 1.00 39.09 74 PRO A N 1
ATOM 582 C CA . PRO A 1 74 ? 18.404 5.311 2.139 1.00 39.09 74 PRO A CA 1
ATOM 583 C C . PRO A 1 74 ? 18.290 6.316 0.976 1.00 39.09 74 PRO A C 1
ATOM 585 O O . PRO A 1 74 ? 18.933 7.357 0.986 1.00 39.09 74 PRO A O 1
ATOM 588 N N . GLY A 1 75 ? 17.513 5.989 -0.059 1.00 41.50 75 GLY A N 1
ATOM 589 C CA . GLY A 1 75 ? 17.596 6.679 -1.355 1.00 41.50 75 GLY A CA 1
ATOM 590 C C . GLY A 1 75 ? 16.314 7.315 -1.892 1.00 41.50 75 GLY A C 1
ATOM 591 O O . GLY A 1 75 ? 16.372 7.953 -2.948 1.00 41.50 75 GLY A O 1
ATOM 592 N N . LEU A 1 76 ? 15.172 7.176 -1.208 1.00 47.53 76 LEU A N 1
ATOM 593 C CA . LEU A 1 76 ? 13.989 7.977 -1.527 1.00 47.53 76 LEU A CA 1
ATOM 594 C C . LEU A 1 76 ? 14.094 9.309 -0.762 1.00 47.53 76 LEU A C 1
ATOM 596 O O . LEU A 1 76 ? 14.070 9.293 0.472 1.00 47.53 76 LEU A O 1
ATOM 600 N N . PRO A 1 77 ? 14.177 10.462 -1.453 1.00 42.62 77 PRO A N 1
ATOM 601 C CA . PRO A 1 77 ? 14.348 11.784 -0.840 1.00 42.62 77 PRO A CA 1
ATOM 602 C C . PRO A 1 77 ? 13.133 12.201 0.006 1.00 42.62 77 PRO A C 1
ATOM 604 O O . PRO A 1 77 ? 13.162 13.223 0.683 1.00 42.62 77 PRO A O 1
ATOM 607 N N . PHE A 1 78 ? 12.084 11.371 0.014 1.00 42.16 78 PHE A N 1
ATOM 608 C CA . PHE A 1 78 ? 10.865 11.536 0.792 1.00 42.16 78 PHE A CA 1
ATOM 609 C C . PHE A 1 78 ? 10.529 10.322 1.681 1.00 42.16 78 PHE A C 1
ATOM 611 O O . PHE A 1 78 ? 9.381 10.143 2.093 1.00 42.16 78 PHE A O 1
ATOM 618 N N . ALA A 1 79 ? 11.505 9.460 1.997 1.00 50.72 79 ALA A N 1
ATOM 619 C CA . ALA A 1 79 ? 11.292 8.355 2.933 1.00 50.72 79 ALA A CA 1
ATOM 620 C C . ALA A 1 79 ? 11.093 8.888 4.360 1.00 50.72 79 ALA A C 1
ATOM 622 O O . ALA A 1 79 ? 12.020 8.949 5.173 1.00 50.72 79 ALA A O 1
ATOM 623 N N . THR A 1 80 ? 9.856 9.263 4.684 1.00 56.00 80 THR A N 1
ATOM 624 C CA . THR A 1 80 ? 9.453 9.578 6.054 1.00 56.00 80 THR A CA 1
ATOM 625 C C . THR A 1 80 ? 9.712 8.369 6.960 1.00 56.00 80 THR A C 1
ATOM 627 O O . THR A 1 80 ? 9.742 7.219 6.513 1.00 56.00 80 THR A O 1
ATOM 630 N N . LYS A 1 81 ? 9.866 8.593 8.273 1.00 57.69 81 LYS A N 1
ATOM 631 C CA . LYS A 1 81 ? 9.970 7.483 9.243 1.00 57.69 81 LYS A CA 1
ATOM 632 C C . LYS A 1 81 ? 8.801 6.492 9.111 1.00 57.69 81 LYS A C 1
ATOM 634 O O . LYS A 1 81 ? 8.999 5.298 9.316 1.00 57.69 81 LYS A O 1
ATOM 639 N N . ALA A 1 82 ? 7.621 6.982 8.725 1.00 59.12 82 ALA A N 1
ATOM 640 C CA . ALA A 1 82 ? 6.446 6.166 8.436 1.00 59.12 82 ALA A CA 1
ATOM 641 C C . ALA A 1 82 ? 6.630 5.285 7.186 1.00 59.12 82 ALA A C 1
ATOM 643 O O . ALA A 1 82 ? 6.270 4.112 7.233 1.00 59.12 82 ALA A O 1
ATOM 644 N N . SER A 1 83 ? 7.256 5.803 6.122 1.00 64.50 83 SER A N 1
ATOM 645 C CA . SER A 1 83 ? 7.590 5.028 4.917 1.00 64.50 83 SER A CA 1
ATOM 646 C C . SER A 1 83 ? 8.551 3.872 5.231 1.00 64.50 83 SER A C 1
ATOM 648 O O . SER A 1 83 ? 8.274 2.723 4.904 1.00 64.50 83 SER A O 1
ATOM 650 N N . ARG A 1 84 ? 9.608 4.128 6.015 1.00 68.38 84 ARG A N 1
ATOM 651 C CA . ARG A 1 84 ? 10.553 3.071 6.434 1.00 68.38 84 ARG A CA 1
ATOM 652 C C . ARG A 1 84 ? 9.907 2.009 7.328 1.00 68.38 84 ARG A C 1
ATOM 654 O O . ARG A 1 84 ? 10.262 0.838 7.254 1.00 68.38 84 ARG A O 1
ATOM 661 N N . ALA A 1 85 ? 8.990 2.408 8.211 1.00 70.06 85 ALA A N 1
ATOM 662 C CA . ALA A 1 85 ? 8.249 1.462 9.045 1.00 70.06 85 ALA A CA 1
ATOM 663 C C . ALA A 1 85 ? 7.303 0.590 8.204 1.00 70.06 85 ALA A C 1
ATOM 665 O O . ALA A 1 85 ? 7.194 -0.608 8.459 1.00 70.06 85 ALA A O 1
ATOM 666 N N . HIS A 1 86 ? 6.664 1.179 7.189 1.00 72.94 86 HIS A N 1
ATOM 667 C CA . HIS A 1 86 ? 5.841 0.454 6.229 1.00 72.94 86 HIS A CA 1
ATOM 668 C C . HIS A 1 86 ? 6.668 -0.567 5.433 1.00 72.94 86 HIS A C 1
ATOM 670 O O . HIS A 1 86 ? 6.311 -1.740 5.414 1.00 72.94 86 HIS A O 1
ATOM 676 N N . GLU A 1 87 ? 7.814 -0.164 4.877 1.00 75.56 87 GLU A N 1
ATOM 677 C CA . GLU A 1 87 ? 8.712 -1.064 4.136 1.00 75.56 87 GLU A CA 1
ATOM 678 C C . GLU A 1 87 ? 9.209 -2.238 4.983 1.00 75.56 87 GLU A C 1
ATOM 680 O O . GLU A 1 87 ? 9.211 -3.375 4.520 1.00 75.56 87 GLU A O 1
ATOM 685 N N . ARG A 1 88 ? 9.592 -1.992 6.243 1.00 80.75 88 ARG A N 1
ATOM 686 C CA . ARG A 1 88 ? 9.981 -3.072 7.167 1.00 80.75 88 ARG A CA 1
ATOM 687 C C . ARG A 1 88 ? 8.853 -4.075 7.351 1.00 80.75 88 ARG A C 1
ATOM 689 O O . ARG A 1 88 ? 9.087 -5.272 7.280 1.00 80.75 88 ARG A O 1
ATOM 696 N N . ARG A 1 89 ? 7.629 -3.577 7.534 1.00 78.44 89 ARG A N 1
ATOM 697 C CA . ARG A 1 89 ? 6.457 -4.427 7.723 1.00 78.44 89 ARG A CA 1
ATOM 698 C C . ARG A 1 89 ? 6.146 -5.257 6.477 1.00 78.44 89 ARG A C 1
ATOM 700 O O . ARG A 1 89 ? 5.835 -6.430 6.620 1.00 78.44 89 ARG A O 1
ATOM 707 N N . ILE A 1 90 ? 6.274 -4.681 5.280 1.00 79.88 90 ILE A N 1
ATOM 708 C CA . ILE A 1 90 ? 6.150 -5.427 4.018 1.00 79.88 90 ILE A CA 1
ATOM 709 C C . ILE A 1 90 ? 7.226 -6.510 3.926 1.00 79.88 90 ILE A C 1
ATOM 711 O O . ILE A 1 90 ? 6.895 -7.663 3.679 1.00 79.88 90 ILE A O 1
ATOM 715 N N . LYS A 1 91 ? 8.486 -6.184 4.225 1.00 82.06 91 LYS A N 1
ATOM 716 C CA . LYS A 1 91 ? 9.591 -7.152 4.200 1.00 82.06 91 LYS A CA 1
ATOM 717 C C . LYS A 1 91 ? 9.397 -8.302 5.193 1.00 82.06 91 LYS A C 1
ATOM 719 O O . LYS A 1 91 ? 9.718 -9.448 4.890 1.00 82.06 91 LYS A O 1
ATOM 724 N N . ASP A 1 92 ? 8.863 -8.011 6.376 1.00 83.19 92 ASP A N 1
ATOM 725 C CA . ASP A 1 92 ? 8.540 -9.035 7.371 1.00 83.19 92 ASP A CA 1
ATOM 726 C C . ASP A 1 92 ? 7.409 -9.956 6.888 1.00 83.19 92 ASP A C 1
ATOM 728 O O . ASP A 1 92 ? 7.447 -11.159 7.145 1.00 83.19 92 ASP A O 1
ATOM 732 N N . LEU A 1 93 ? 6.419 -9.411 6.172 1.00 77.81 93 LEU A N 1
ATOM 733 C CA . LEU A 1 93 ? 5.337 -10.189 5.563 1.00 77.81 93 LEU A CA 1
ATOM 734 C C . LEU A 1 93 ? 5.850 -11.060 4.411 1.00 77.81 93 LEU A C 1
ATOM 736 O O . LEU A 1 93 ? 5.543 -12.247 4.379 1.00 77.81 93 LEU A O 1
ATOM 740 N N . GLU A 1 94 ? 6.688 -10.514 3.529 1.00 78.62 94 GLU A N 1
ATOM 741 C CA . GLU A 1 94 ? 7.356 -11.267 2.458 1.00 78.62 94 GLU A CA 1
ATOM 742 C C . GLU A 1 94 ? 8.193 -12.417 3.025 1.00 78.62 94 GLU A C 1
ATOM 744 O O . GLU A 1 94 ? 8.130 -13.543 2.538 1.00 78.62 94 GLU A O 1
ATOM 749 N N . LYS A 1 95 ? 8.956 -12.158 4.095 1.00 81.25 95 LYS A N 1
ATOM 750 C CA . LYS A 1 95 ? 9.783 -13.180 4.743 1.00 81.25 95 LYS A CA 1
ATOM 751 C C . LYS A 1 95 ? 8.939 -14.322 5.310 1.00 81.25 95 LYS A C 1
ATOM 753 O O . LYS A 1 95 ? 9.349 -15.472 5.205 1.00 81.25 95 LYS A O 1
ATOM 758 N N . ARG A 1 96 ? 7.782 -14.010 5.898 1.00 75.44 96 ARG A N 1
ATOM 759 C CA . ARG A 1 96 ? 6.833 -15.014 6.408 1.00 75.44 96 ARG A CA 1
ATOM 760 C C . ARG A 1 96 ? 6.188 -15.813 5.277 1.00 75.44 96 ARG A C 1
ATOM 762 O O . ARG A 1 96 ? 6.042 -17.018 5.398 1.00 75.44 96 ARG A O 1
ATOM 769 N N . GLN A 1 97 ? 5.862 -15.164 4.158 1.00 72.88 97 GLN A N 1
ATOM 770 C CA . GLN A 1 97 ? 5.376 -15.866 2.966 1.00 72.88 97 GLN A CA 1
ATOM 771 C C . GLN A 1 97 ? 6.442 -16.812 2.394 1.00 72.88 97 GLN A C 1
ATOM 773 O O . GLN A 1 97 ? 6.126 -17.931 2.005 1.00 72.88 97 GLN A O 1
ATOM 778 N N . ALA A 1 98 ? 7.711 -16.394 2.390 1.00 71.81 98 ALA A N 1
ATOM 779 C CA . ALA A 1 98 ? 8.825 -17.213 1.920 1.00 71.81 98 ALA A CA 1
ATOM 780 C C . ALA A 1 98 ? 9.187 -18.371 2.870 1.00 71.81 98 ALA A C 1
ATOM 782 O O . ALA A 1 98 ? 9.745 -19.363 2.408 1.00 71.81 98 ALA A O 1
ATOM 783 N N . SER A 1 99 ? 8.887 -18.272 4.174 1.00 68.44 99 SER A N 1
ATOM 784 C CA . SER A 1 99 ? 9.145 -19.355 5.138 1.00 68.44 99 SER A CA 1
ATOM 785 C C . SER A 1 99 ? 8.120 -20.490 5.082 1.00 68.44 99 SER A C 1
ATOM 787 O O . SER A 1 99 ? 8.318 -21.499 5.751 1.00 68.44 99 SER A O 1
ATOM 789 N N . GLY A 1 100 ? 7.047 -20.359 4.292 1.00 60.06 100 GLY A N 1
ATOM 790 C CA . GLY A 1 100 ? 5.984 -21.365 4.198 1.00 60.06 100 GLY A CA 1
ATOM 791 C C . GLY A 1 100 ? 5.049 -21.403 5.413 1.00 60.06 100 GLY A C 1
ATOM 792 O O . GLY A 1 100 ? 4.106 -22.191 5.428 1.00 60.06 100 GLY A O 1
ATOM 793 N N . ASP A 1 101 ? 5.265 -20.535 6.406 1.00 57.91 101 ASP A N 1
ATOM 794 C CA . ASP A 1 101 ? 4.317 -20.326 7.496 1.00 57.91 101 ASP A CA 1
ATOM 795 C C . ASP A 1 101 ? 3.062 -19.672 6.918 1.00 57.91 101 ASP A C 1
ATOM 797 O O . ASP A 1 101 ? 3.167 -18.622 6.284 1.00 57.91 101 ASP A O 1
ATOM 801 N N . ALA A 1 102 ? 1.904 -20.315 7.125 1.00 57.56 102 ALA A N 1
ATOM 802 C CA . ALA A 1 102 ? 0.558 -19.902 6.714 1.00 57.56 102 ALA A CA 1
ATOM 803 C C . ALA A 1 102 ? 0.504 -18.490 6.106 1.00 57.56 102 ALA A C 1
ATOM 805 O O . ALA A 1 102 ? 0.598 -17.482 6.817 1.00 57.56 102 ALA A O 1
ATOM 806 N N . SER A 1 103 ? 0.389 -18.425 4.776 1.00 67.06 103 SER A N 1
ATOM 807 C CA . SER A 1 103 ? 0.361 -17.168 4.041 1.00 67.06 103 SER A CA 1
ATOM 808 C C . SER A 1 103 ? -0.823 -16.336 4.526 1.00 67.06 103 SER A C 1
ATOM 810 O O . SER A 1 103 ? -1.969 -16.603 4.169 1.00 67.06 103 SER A O 1
ATOM 812 N N . ASN A 1 104 ? -0.563 -15.353 5.383 1.00 75.19 104 ASN A N 1
ATOM 813 C CA . ASN A 1 104 ? -1.624 -14.491 5.872 1.00 75.19 104 ASN A CA 1
ATOM 814 C C . ASN A 1 104 ? -2.020 -13.521 4.752 1.00 75.19 104 ASN A C 1
ATOM 816 O O . ASN A 1 104 ? -1.133 -12.864 4.190 1.00 75.19 104 ASN A O 1
ATOM 820 N N . PRO A 1 105 ? -3.320 -13.399 4.436 1.00 87.19 105 PRO A N 1
ATOM 821 C CA . PRO A 1 105 ? -3.793 -12.398 3.493 1.00 87.19 105 PRO A CA 1
ATOM 822 C C . PRO A 1 105 ? -3.417 -11.000 3.993 1.00 87.19 105 PRO A C 1
ATOM 824 O O . PRO A 1 105 ? -3.359 -10.737 5.200 1.00 87.19 105 PRO A O 1
ATOM 827 N N . CYS A 1 106 ? -3.099 -10.109 3.059 1.00 87.88 106 CYS A N 1
ATOM 828 C CA . CYS A 1 106 ? -2.640 -8.759 3.354 1.00 87.88 106 CYS A CA 1
ATOM 829 C C . CYS A 1 106 ? -3.052 -7.807 2.235 1.00 87.88 106 CYS A C 1
ATOM 831 O O . CYS A 1 106 ? -2.899 -8.123 1.058 1.00 87.88 106 CYS A O 1
ATOM 833 N N . VAL A 1 107 ? -3.470 -6.597 2.610 1.00 89.44 107 VAL A N 1
ATOM 834 C CA . VAL A 1 107 ? -3.672 -5.483 1.677 1.00 89.44 107 VAL A CA 1
ATOM 835 C C . VAL A 1 107 ? -2.568 -4.445 1.902 1.00 89.44 107 VAL A C 1
ATOM 837 O O . VAL A 1 107 ? -2.652 -3.653 2.850 1.00 89.44 107 VAL A O 1
ATOM 840 N N . PRO A 1 108 ? -1.498 -4.441 1.088 1.00 87.56 108 PRO A N 1
ATOM 841 C CA . PRO A 1 108 ? -0.416 -3.472 1.224 1.00 87.56 108 PRO A CA 1
ATOM 842 C C . PRO A 1 108 ? -0.859 -2.053 0.828 1.00 87.56 108 PRO A C 1
ATOM 844 O O . PRO A 1 108 ? -1.768 -1.861 0.024 1.00 87.56 108 PRO A O 1
ATOM 847 N N . PHE A 1 109 ? -0.193 -1.039 1.389 1.00 86.62 109 PHE A N 1
ATOM 848 C CA . PHE A 1 109 ? -0.484 0.369 1.102 1.00 86.62 109 PHE A CA 1
ATOM 849 C C . PHE A 1 109 ? 0.145 0.784 -0.237 1.00 86.62 109 PHE A C 1
ATOM 851 O O . PHE A 1 109 ? 1.362 0.957 -0.346 1.00 86.62 109 PHE A O 1
ATOM 858 N N . ILE A 1 110 ? -0.697 0.960 -1.257 1.00 84.25 110 ILE A N 1
ATOM 859 C CA . ILE A 1 110 ? -0.276 1.111 -2.661 1.00 84.25 110 ILE A CA 1
ATOM 860 C C . ILE A 1 110 ? 0.551 2.381 -2.883 1.00 84.25 110 ILE A C 1
ATOM 862 O O . ILE A 1 110 ? 1.544 2.365 -3.615 1.00 84.25 110 ILE A O 1
ATOM 866 N N . ALA A 1 111 ? 0.173 3.491 -2.243 1.00 78.50 111 ALA A N 1
ATOM 867 C CA . ALA A 1 111 ? 0.756 4.790 -2.568 1.00 78.50 111 ALA A CA 1
ATOM 868 C C . ALA A 1 111 ? 2.258 4.865 -2.237 1.00 78.50 111 ALA A C 1
ATOM 870 O O . ALA A 1 111 ? 3.043 5.360 -3.049 1.00 78.50 111 ALA A O 1
ATOM 871 N N . ALA A 1 112 ? 2.679 4.347 -1.077 1.00 69.88 112 ALA A N 1
ATOM 872 C CA . ALA A 1 112 ? 4.100 4.288 -0.725 1.00 69.88 112 ALA A CA 1
ATOM 873 C C . ALA A 1 112 ? 4.795 3.045 -1.299 1.00 69.88 112 ALA A C 1
ATOM 875 O O . ALA A 1 112 ? 5.941 3.149 -1.729 1.00 69.88 112 ALA A O 1
ATOM 876 N N . GLY A 1 113 ? 4.116 1.892 -1.309 1.00 65.44 113 GLY A N 1
ATOM 877 C CA . GLY A 1 113 ? 4.715 0.616 -1.709 1.00 65.44 113 GLY A CA 1
ATOM 878 C C . GLY A 1 113 ? 4.952 0.468 -3.214 1.00 65.44 113 GLY A C 1
ATOM 879 O O . GLY A 1 113 ? 5.888 -0.222 -3.609 1.00 65.44 113 GLY A O 1
ATOM 880 N N . VAL A 1 114 ? 4.140 1.129 -4.047 1.00 77.94 114 VAL A N 1
ATOM 881 C CA . VAL A 1 114 ? 4.162 0.973 -5.510 1.00 77.94 114 VAL A CA 1
ATOM 882 C C . VAL A 1 114 ? 4.271 2.331 -6.195 1.00 77.94 114 VAL A C 1
ATOM 884 O O . VAL A 1 114 ? 5.308 2.632 -6.780 1.00 77.94 114 VAL A O 1
ATOM 887 N N . MET A 1 115 ? 3.260 3.193 -6.059 1.00 84.06 115 MET A N 1
ATOM 888 C CA . MET A 1 115 ? 3.142 4.417 -6.870 1.00 84.06 115 MET A CA 1
ATOM 889 C C . MET A 1 115 ? 4.350 5.337 -6.725 1.00 84.06 115 MET A C 1
ATOM 891 O O . MET A 1 115 ? 4.977 5.711 -7.710 1.00 84.06 115 MET A O 1
ATOM 895 N N . THR A 1 116 ? 4.725 5.656 -5.485 1.00 84.44 116 THR A N 1
ATOM 896 C CA . THR A 1 116 ? 5.874 6.532 -5.227 1.00 84.44 116 THR A CA 1
ATOM 897 C C . THR A 1 116 ? 7.154 5.947 -5.817 1.00 84.44 116 THR A C 1
ATOM 899 O O . THR A 1 116 ? 7.957 6.687 -6.379 1.00 84.44 116 THR A O 1
ATOM 902 N N . ARG A 1 117 ? 7.355 4.628 -5.725 1.00 81.06 117 ARG A N 1
ATOM 903 C CA . ARG A 1 117 ? 8.562 3.970 -6.234 1.00 81.06 117 ARG A CA 1
ATOM 904 C C . ARG A 1 117 ? 8.612 3.967 -7.761 1.00 81.06 117 ARG A C 1
ATOM 906 O O . ARG A 1 117 ? 9.667 4.283 -8.301 1.00 81.06 117 ARG A O 1
ATOM 913 N N . LEU A 1 118 ? 7.493 3.672 -8.425 1.00 87.75 118 LEU A N 1
ATOM 914 C CA . LEU A 1 118 ? 7.383 3.732 -9.886 1.00 87.75 118 LEU A CA 1
ATOM 915 C C . LEU A 1 118 ? 7.669 5.151 -10.393 1.00 87.75 118 LEU A C 1
ATOM 917 O O . LEU A 1 118 ? 8.577 5.332 -11.193 1.00 87.75 118 LEU A O 1
ATOM 921 N N . ILE A 1 119 ? 7.020 6.166 -9.806 1.00 87.94 119 ILE A N 1
ATOM 922 C CA . ILE A 1 119 ? 7.242 7.578 -10.158 1.00 87.94 119 ILE A CA 1
ATOM 923 C C . ILE A 1 119 ? 8.722 7.961 -10.012 1.00 87.94 119 ILE A C 1
ATOM 925 O O . ILE A 1 119 ? 9.290 8.608 -10.886 1.00 87.94 119 ILE A O 1
ATOM 929 N N . HIS A 1 120 ? 9.383 7.564 -8.919 1.00 85.44 120 HIS A N 1
ATOM 930 C CA . HIS A 1 120 ? 10.797 7.897 -8.726 1.00 85.44 120 HIS A CA 1
ATOM 931 C C . HIS A 1 120 ? 11.721 7.174 -9.710 1.00 85.44 120 HIS A C 1
ATOM 933 O O . HIS A 1 120 ? 12.727 7.757 -10.110 1.00 85.44 120 HIS A O 1
ATOM 939 N N . LEU A 1 121 ? 11.419 5.925 -10.075 1.00 86.56 121 LEU A N 1
ATOM 940 C CA . LEU A 1 121 ? 12.181 5.191 -11.086 1.00 86.56 121 LEU A CA 1
ATOM 941 C C . LEU A 1 121 ? 12.019 5.837 -12.466 1.00 86.56 121 LEU A C 1
ATOM 943 O O . LEU A 1 121 ? 13.019 6.021 -13.159 1.00 86.56 121 LEU A O 1
ATOM 947 N N . ASP A 1 122 ? 10.800 6.247 -12.813 1.00 87.44 122 ASP A N 1
ATOM 948 C CA . ASP A 1 122 ? 10.502 6.893 -14.091 1.00 87.44 122 ASP A CA 1
ATOM 949 C C . ASP A 1 122 ? 11.143 8.269 -14.227 1.00 87.44 122 ASP A C 1
ATOM 951 O O . ASP A 1 122 ? 11.684 8.590 -15.280 1.00 87.44 122 ASP A O 1
ATOM 955 N N . LEU A 1 123 ? 11.160 9.058 -13.151 1.00 89.06 123 LEU A N 1
ATOM 956 C CA . LEU A 1 123 ? 11.772 10.386 -13.165 1.00 89.06 123 LEU A CA 1
ATOM 957 C C . LEU A 1 123 ? 13.307 10.355 -13.129 1.00 89.06 123 LEU A C 1
ATOM 959 O O . LEU A 1 123 ? 13.945 11.310 -13.567 1.00 89.06 123 LEU A O 1
ATOM 963 N N . ARG A 1 124 ? 13.922 9.309 -12.561 1.00 89.25 124 ARG A N 1
ATOM 964 C CA . ARG A 1 124 ? 15.387 9.238 -12.382 1.00 89.25 124 ARG A CA 1
ATOM 965 C C . ARG A 1 124 ? 16.119 8.570 -13.531 1.00 89.25 124 ARG A C 1
ATOM 967 O O . ARG A 1 124 ? 17.318 8.796 -13.686 1.00 89.25 124 ARG A O 1
ATOM 974 N N . HIS A 1 125 ? 15.437 7.716 -14.283 1.00 89.19 125 HIS A N 1
ATOM 975 C CA . HIS A 1 125 ? 16.068 6.878 -15.287 1.00 89.19 125 HIS A CA 1
ATOM 976 C C . HIS A 1 125 ? 15.347 7.015 -16.625 1.00 89.19 125 HIS A C 1
ATOM 978 O O . HIS A 1 125 ? 14.134 6.836 -16.717 1.00 89.19 125 HIS A O 1
ATOM 984 N N . SER A 1 126 ? 16.129 7.299 -17.667 1.00 91.00 126 SER A N 1
ATOM 985 C CA . SER A 1 126 ? 15.659 7.291 -19.053 1.00 91.00 126 SER A CA 1
ATOM 986 C C . SER A 1 126 ? 15.245 5.880 -19.479 1.00 91.00 126 SER A C 1
ATOM 988 O O . SER A 1 126 ? 15.844 4.892 -19.033 1.00 91.00 126 SER A O 1
ATOM 990 N N . ASP A 1 127 ? 14.252 5.793 -20.363 1.00 89.88 127 ASP A N 1
ATOM 991 C CA . ASP A 1 127 ? 13.823 4.540 -20.999 1.00 89.88 127 ASP A CA 1
ATOM 992 C C . ASP A 1 127 ? 14.860 3.991 -21.974 1.00 89.88 127 ASP A C 1
ATOM 994 O O . ASP A 1 127 ? 14.883 2.789 -22.243 1.00 89.88 127 ASP A O 1
ATOM 998 N N . THR A 1 128 ? 15.759 4.853 -22.446 1.00 93.19 128 THR A N 1
ATOM 999 C CA . THR A 1 128 ? 16.837 4.501 -23.362 1.00 93.19 128 THR A CA 1
ATOM 1000 C C . THR A 1 128 ? 18.201 4.928 -22.831 1.00 93.19 128 THR A C 1
ATOM 1002 O O . THR A 1 128 ? 18.338 5.884 -22.061 1.00 93.19 128 THR A O 1
ATOM 1005 N N . VAL A 1 129 ? 19.230 4.188 -23.232 1.00 92.44 129 VAL A N 1
ATOM 1006 C CA . VAL A 1 129 ? 20.644 4.484 -22.990 1.00 92.44 129 VAL A CA 1
ATOM 1007 C C . VAL A 1 129 ? 21.353 4.586 -24.334 1.00 92.44 129 VAL A C 1
ATOM 1009 O O . VAL A 1 129 ? 21.088 3.797 -25.238 1.00 92.44 129 VAL A O 1
ATOM 1012 N N . ARG A 1 130 ? 22.245 5.566 -24.487 1.00 93.19 130 ARG A N 1
ATOM 1013 C CA . ARG A 1 130 ? 23.062 5.700 -25.700 1.00 93.19 130 ARG A CA 1
ATOM 1014 C C . ARG A 1 130 ? 24.398 5.010 -25.479 1.00 93.19 130 ARG A C 1
ATOM 1016 O O . ARG A 1 130 ? 25.044 5.240 -24.459 1.00 93.19 130 ARG A O 1
ATOM 1023 N N . THR A 1 131 ? 24.797 4.166 -26.420 1.00 89.00 131 THR A N 1
ATOM 1024 C CA . THR A 1 131 ? 26.136 3.574 -26.433 1.00 89.00 131 THR A CA 1
ATOM 1025 C C . THR A 1 131 ? 27.178 4.606 -26.854 1.00 89.00 131 THR A C 1
ATOM 1027 O O . THR A 1 131 ? 26.853 5.642 -27.435 1.00 89.00 131 THR A O 1
ATOM 1030 N N . GLU A 1 132 ? 28.455 4.299 -26.623 1.00 88.62 132 GLU A N 1
ATOM 1031 C CA . GLU A 1 132 ? 29.586 5.121 -27.087 1.00 88.62 132 GLU A CA 1
ATOM 1032 C C . GLU A 1 132 ? 29.597 5.292 -28.618 1.00 88.62 132 GLU A C 1
ATOM 1034 O O . GLU A 1 132 ? 30.039 6.314 -29.132 1.00 88.62 132 GLU A O 1
ATOM 1039 N N . SER A 1 133 ? 29.027 4.327 -29.348 1.00 89.38 133 SER A N 1
ATOM 1040 C CA . SER A 1 133 ? 28.806 4.381 -30.798 1.00 89.38 133 SER A CA 1
ATOM 1041 C C . SER A 1 133 ? 27.605 5.239 -31.231 1.00 89.38 133 SER A C 1
ATOM 1043 O O . SER A 1 133 ? 27.312 5.319 -32.421 1.00 89.38 133 SER A O 1
ATOM 1045 N N . GLY A 1 134 ? 26.886 5.864 -30.293 1.00 90.31 134 GLY A N 1
ATOM 1046 C CA . GLY A 1 134 ? 25.728 6.722 -30.558 1.00 90.31 134 GLY A CA 1
ATOM 1047 C C . GLY A 1 134 ? 24.405 5.983 -30.789 1.00 90.31 134 GLY A C 1
ATOM 1048 O O . GLY A 1 134 ? 23.382 6.643 -30.990 1.00 90.31 134 GLY A O 1
ATOM 1049 N N . VAL A 1 135 ? 24.407 4.646 -30.728 1.00 93.62 135 VAL A N 1
ATOM 1050 C CA . VAL A 1 135 ? 23.213 3.805 -30.891 1.00 93.62 135 VAL A CA 1
ATOM 1051 C C . VAL A 1 135 ? 22.342 3.905 -29.643 1.00 93.62 135 VAL A C 1
ATOM 1053 O O . VAL A 1 135 ? 22.819 3.783 -28.515 1.00 93.62 135 VAL A O 1
ATOM 1056 N N . GLU A 1 136 ? 21.050 4.137 -29.844 1.00 95.31 136 GLU A N 1
ATOM 1057 C CA . GLU A 1 136 ? 20.067 4.168 -28.768 1.00 95.31 136 GLU A CA 1
ATOM 1058 C C . GLU A 1 136 ? 19.574 2.748 -28.465 1.00 95.31 136 GLU A C 1
ATOM 1060 O O . GLU A 1 136 ? 19.134 2.020 -29.353 1.00 95.31 136 GLU A O 1
ATOM 1065 N N . MET A 1 137 ? 19.676 2.339 -27.203 1.00 93.75 137 MET A N 1
ATOM 1066 C CA . MET A 1 137 ? 19.267 1.023 -26.720 1.00 93.75 137 MET A CA 1
ATOM 1067 C C . MET A 1 137 ? 18.229 1.157 -25.613 1.00 93.75 137 MET A C 1
ATOM 1069 O O . MET A 1 137 ? 18.246 2.116 -24.844 1.00 93.75 137 MET A O 1
ATOM 1073 N N . ILE A 1 138 ? 17.357 0.160 -25.479 1.00 94.75 138 ILE A N 1
ATOM 1074 C CA . ILE A 1 138 ? 16.374 0.106 -24.393 1.00 94.75 138 ILE A CA 1
ATOM 1075 C C . ILE A 1 138 ? 17.091 -0.110 -23.056 1.00 94.75 138 ILE A C 1
ATOM 1077 O O . ILE A 1 138 ? 17.941 -0.991 -22.911 1.00 94.75 138 ILE A O 1
ATOM 1081 N N . ASN A 1 139 ? 16.708 0.664 -22.044 1.00 93.81 139 ASN A N 1
ATOM 1082 C CA . ASN A 1 139 ? 17.202 0.518 -20.685 1.00 93.81 139 ASN A CA 1
ATOM 1083 C C . ASN A 1 139 ? 16.509 -0.657 -19.975 1.00 93.81 139 ASN A C 1
ATOM 1085 O O . ASN A 1 139 ? 15.581 -0.482 -19.177 1.00 93.81 139 ASN A O 1
ATOM 1089 N N . CYS A 1 140 ? 16.970 -1.878 -20.246 1.00 94.69 140 CYS A N 1
ATOM 1090 C CA . CYS A 1 140 ? 16.427 -3.091 -19.627 1.00 94.69 140 CYS A CA 1
ATOM 1091 C C . CYS A 1 140 ? 16.578 -3.101 -18.096 1.00 94.69 140 CYS A C 1
ATOM 1093 O O . CYS A 1 140 ? 15.772 -3.720 -17.403 1.00 94.69 140 CYS A O 1
ATOM 1095 N N . TRP A 1 141 ? 17.576 -2.398 -17.549 1.00 92.81 141 TRP A N 1
ATOM 1096 C CA . TRP A 1 141 ? 17.750 -2.282 -16.101 1.00 92.81 141 TRP A CA 1
ATOM 1097 C C . TRP A 1 141 ? 16.578 -1.533 -15.456 1.00 92.81 141 TRP A C 1
ATOM 1099 O O . TRP A 1 141 ? 16.008 -2.033 -14.485 1.00 92.81 141 TRP A O 1
ATOM 1109 N N . LYS A 1 142 ? 16.155 -0.396 -16.031 1.00 92.06 142 LYS A N 1
ATOM 1110 C CA . LYS A 1 142 ? 14.974 0.350 -15.559 1.00 92.06 142 LYS A CA 1
ATOM 1111 C C . LYS A 1 142 ? 13.726 -0.532 -15.592 1.00 92.06 142 LYS A C 1
ATOM 1113 O O . LYS A 1 142 ? 13.034 -0.659 -14.585 1.00 92.06 142 LYS A O 1
ATOM 1118 N N . HIS A 1 143 ? 13.477 -1.186 -16.725 1.00 91.00 143 HIS A N 1
ATOM 1119 C CA . HIS A 1 143 ? 12.298 -2.031 -16.920 1.00 91.00 143 HIS A CA 1
ATOM 1120 C C . HIS A 1 143 ? 12.256 -3.202 -15.934 1.00 91.00 143 HIS A C 1
ATOM 1122 O O . HIS A 1 143 ? 11.207 -3.492 -15.363 1.00 91.00 143 HIS A O 1
ATOM 1128 N N . ARG A 1 144 ? 13.408 -3.821 -15.650 1.00 92.81 144 ARG A N 1
ATOM 1129 C CA . ARG A 1 144 ? 13.517 -4.847 -14.611 1.00 92.81 144 ARG A CA 1
ATOM 1130 C C . ARG A 1 144 ? 13.159 -4.300 -13.227 1.00 92.81 144 ARG A C 1
ATOM 1132 O O . ARG A 1 144 ? 12.432 -4.956 -12.492 1.00 92.81 144 ARG A O 1
ATOM 1139 N N . GLN A 1 145 ? 13.635 -3.107 -12.871 1.00 88.56 145 GLN A N 1
ATOM 1140 C CA . GLN A 1 145 ? 13.316 -2.491 -11.578 1.00 88.56 145 GLN A CA 1
ATOM 1141 C C . GLN A 1 145 ? 11.823 -2.165 -11.427 1.00 88.56 145 GLN A C 1
ATOM 1143 O O . GLN A 1 145 ? 11.260 -2.351 -10.346 1.00 88.56 145 GLN A O 1
ATOM 1148 N N . LEU A 1 146 ? 11.174 -1.711 -12.502 1.00 88.69 146 LEU A N 1
ATOM 1149 C CA . LEU A 1 146 ? 9.725 -1.498 -12.530 1.00 88.69 146 LEU A CA 1
ATOM 1150 C C . LEU A 1 146 ? 8.971 -2.825 -12.369 1.00 88.69 146 LEU A C 1
ATOM 1152 O O . LEU A 1 146 ? 8.078 -2.922 -11.525 1.00 88.69 146 LEU A O 1
ATOM 1156 N N . ALA A 1 147 ? 9.375 -3.862 -13.109 1.00 91.06 147 ALA A N 1
ATOM 1157 C CA . ALA A 1 147 ? 8.777 -5.192 -13.023 1.00 91.06 147 ALA A CA 1
ATOM 1158 C C . ALA A 1 147 ? 8.891 -5.784 -11.608 1.00 91.06 147 ALA A C 1
ATOM 1160 O O . ALA A 1 147 ? 7.890 -6.230 -11.056 1.00 91.06 147 ALA A O 1
ATOM 1161 N N . GLU A 1 148 ? 10.064 -5.692 -10.971 1.00 88.25 148 GLU A N 1
ATOM 1162 C CA . GLU A 1 148 ? 10.280 -6.155 -9.591 1.00 88.25 148 GLU A CA 1
ATOM 1163 C C . GLU A 1 148 ? 9.373 -5.428 -8.576 1.00 88.25 148 GLU A C 1
ATOM 1165 O O . GLU A 1 148 ? 8.945 -6.015 -7.579 1.00 88.25 148 GLU A O 1
ATOM 1170 N N . ALA A 1 149 ? 9.066 -4.143 -8.794 1.00 84.81 149 ALA A N 1
ATOM 1171 C CA . ALA A 1 149 ? 8.157 -3.394 -7.927 1.00 84.81 149 ALA A CA 1
ATOM 1172 C C . ALA A 1 149 ? 6.698 -3.861 -8.072 1.00 84.81 149 ALA A C 1
ATOM 1174 O O . ALA A 1 149 ? 5.998 -3.992 -7.065 1.00 84.81 149 ALA A O 1
ATOM 1175 N N . VAL A 1 150 ? 6.256 -4.135 -9.302 1.00 87.62 150 VAL A N 1
ATOM 1176 C CA . VAL A 1 150 ? 4.896 -4.611 -9.599 1.00 87.62 150 VAL A CA 1
ATOM 1177 C C . VAL A 1 150 ? 4.707 -6.061 -9.153 1.00 87.62 150 VAL A C 1
ATOM 1179 O O . VAL A 1 150 ? 3.720 -6.373 -8.491 1.00 87.62 150 VAL A O 1
ATOM 1182 N N . GLU A 1 151 ? 5.663 -6.941 -9.448 1.00 88.12 151 GLU A N 1
ATOM 1183 C CA . GLU A 1 151 ? 5.592 -8.365 -9.102 1.00 88.12 151 GLU A CA 1
ATOM 1184 C C . GLU A 1 151 ? 5.476 -8.574 -7.589 1.00 88.12 151 GLU A C 1
ATOM 1186 O O . GLU A 1 151 ? 4.637 -9.347 -7.122 1.00 88.12 151 GLU A O 1
ATOM 1191 N N . ARG A 1 152 ? 6.246 -7.800 -6.813 1.00 8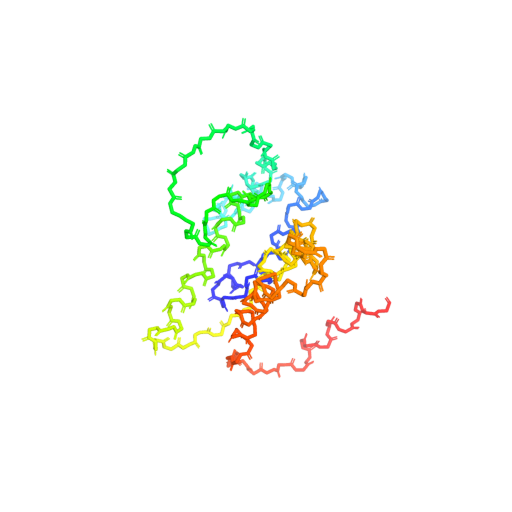3.38 152 ARG A N 1
ATOM 1192 C CA . ARG A 1 152 ? 6.142 -7.771 -5.352 1.00 83.38 152 ARG A CA 1
ATOM 1193 C C . ARG A 1 152 ? 4.713 -7.486 -4.884 1.00 83.38 152 ARG A C 1
ATOM 1195 O O . ARG A 1 152 ? 4.250 -8.093 -3.924 1.00 83.38 152 ARG A O 1
ATOM 1202 N N . TYR A 1 153 ? 4.012 -6.562 -5.537 1.00 82.69 153 TYR A N 1
ATOM 1203 C CA . TYR A 1 153 ? 2.639 -6.218 -5.176 1.00 82.69 153 TYR A CA 1
ATOM 1204 C C . TYR A 1 153 ? 1.643 -7.307 -5.595 1.00 82.69 153 TYR A C 1
ATOM 1206 O O . TYR A 1 153 ? 0.789 -7.700 -4.800 1.00 82.69 153 TYR A O 1
ATOM 1214 N N . LEU A 1 154 ? 1.787 -7.842 -6.809 1.00 85.75 154 LEU A N 1
ATOM 1215 C CA . LEU A 1 154 ? 0.947 -8.929 -7.318 1.00 85.75 154 LEU A CA 1
ATOM 1216 C C . LEU A 1 154 ? 1.045 -10.197 -6.458 1.00 85.75 154 LEU A C 1
ATOM 1218 O O . LEU A 1 154 ? 0.064 -10.926 -6.330 1.00 85.75 154 LEU A O 1
ATOM 1222 N N . ALA A 1 155 ? 2.188 -10.444 -5.811 1.00 84.94 155 ALA A N 1
ATOM 1223 C CA . ALA A 1 155 ? 2.342 -11.557 -4.876 1.00 84.94 155 ALA A CA 1
ATOM 1224 C C . ALA A 1 155 ? 1.311 -11.517 -3.729 1.00 84.94 155 ALA A C 1
ATOM 1226 O O . ALA A 1 155 ? 0.796 -12.563 -3.336 1.00 84.94 155 ALA A O 1
ATOM 1227 N N . PHE A 1 156 ? 0.939 -10.325 -3.247 1.00 83.56 156 PHE A N 1
ATOM 1228 C CA . PHE A 1 156 ? -0.070 -10.170 -2.193 1.00 83.56 156 PHE A CA 1
ATOM 1229 C C . PHE A 1 156 ? -1.504 -10.436 -2.668 1.00 83.56 156 PHE A C 1
ATOM 1231 O O . PHE A 1 156 ? -2.358 -10.744 -1.844 1.00 83.56 156 PHE A O 1
ATOM 1238 N N . GLN A 1 157 ? -1.774 -10.378 -3.975 1.00 86.00 157 GLN A N 1
ATOM 1239 C CA . GLN A 1 157 ? -3.100 -10.672 -4.535 1.00 86.00 157 GLN A CA 1
ATOM 1240 C C . GLN A 1 157 ? -3.394 -12.175 -4.636 1.00 86.00 157 GLN A C 1
ATOM 1242 O O . GLN A 1 157 ? -4.533 -12.565 -4.873 1.00 86.00 157 GLN A O 1
ATOM 1247 N N . ARG A 1 158 ? -2.383 -13.033 -4.453 1.00 86.62 158 ARG A N 1
ATOM 1248 C CA . ARG A 1 158 ? -2.528 -14.492 -4.582 1.00 86.62 158 ARG A CA 1
ATOM 1249 C C . ARG A 1 158 ? -3.285 -15.137 -3.422 1.00 86.62 158 ARG A C 1
ATOM 1251 O O . ARG A 1 158 ? -3.750 -16.262 -3.560 1.00 86.62 158 ARG A O 1
ATOM 1258 N N . VAL A 1 159 ? -3.368 -14.457 -2.280 1.00 85.88 159 VAL A N 1
ATOM 1259 C CA . VAL A 1 159 ? -3.903 -15.016 -1.035 1.00 85.88 159 VAL A CA 1
ATOM 1260 C C . VAL A 1 159 ? -5.175 -14.260 -0.649 1.00 85.88 159 VAL A C 1
ATOM 1262 O O . VAL A 1 159 ? -5.079 -13.117 -0.193 1.00 85.88 159 VAL A O 1
ATOM 1265 N N . PRO A 1 160 ? -6.365 -14.862 -0.818 1.00 89.00 160 PRO A N 1
ATOM 1266 C CA . PRO A 1 160 ? -7.620 -14.223 -0.446 1.00 89.00 160 PRO A CA 1
ATOM 1267 C C . PRO A 1 160 ? -7.839 -14.243 1.072 1.00 89.00 160 PRO A C 1
ATOM 1269 O O . PRO A 1 160 ? -7.330 -15.106 1.791 1.00 89.00 160 PRO A O 1
ATOM 1272 N N . TYR A 1 161 ? -8.646 -13.303 1.562 1.00 89.31 161 TYR A N 1
ATOM 1273 C CA . TYR A 1 161 ? -9.170 -13.366 2.923 1.00 89.31 161 TYR A CA 1
ATOM 1274 C C . TYR A 1 161 ? -10.244 -14.448 3.042 1.00 89.31 161 TYR A C 1
ATOM 1276 O O . TYR A 1 161 ? -11.104 -14.570 2.175 1.00 89.31 161 TYR A O 1
ATOM 1284 N N . GLN A 1 162 ? -10.227 -15.190 4.149 1.00 89.75 162 GLN A N 1
ATOM 1285 C CA . GLN A 1 162 ? -11.269 -16.158 4.501 1.00 89.75 162 GLN A CA 1
ATOM 1286 C C . GLN A 1 162 ? -12.395 -15.461 5.277 1.00 89.75 162 GLN A C 1
ATOM 1288 O O . GLN A 1 162 ? -12.615 -15.733 6.455 1.00 89.75 162 GLN A O 1
ATOM 1293 N N . PHE A 1 163 ? -13.050 -14.494 4.636 1.00 88.88 163 PHE A N 1
ATOM 1294 C CA . PHE A 1 163 ? -14.214 -13.809 5.195 1.00 88.88 163 PHE A CA 1
ATOM 1295 C C . PHE A 1 163 ? -15.447 -14.125 4.361 1.00 88.88 163 PHE A C 1
ATOM 1297 O O . PHE A 1 163 ? -15.394 -14.079 3.133 1.00 88.88 163 PHE A O 1
ATOM 1304 N N . GLU A 1 164 ? -16.555 -14.395 5.042 1.00 92.06 164 GLU A N 1
ATOM 1305 C CA . GLU A 1 164 ? -17.869 -14.434 4.410 1.00 92.06 164 GLU A CA 1
ATOM 1306 C C . GLU A 1 164 ? -18.283 -13.011 4.031 1.00 92.06 164 GLU A C 1
ATOM 1308 O O . GLU A 1 164 ? -18.145 -12.073 4.823 1.00 92.06 164 GLU A O 1
ATOM 1313 N N . VAL A 1 165 ? -18.753 -12.841 2.797 1.00 89.44 165 VAL A N 1
ATOM 1314 C CA . VAL A 1 165 ? -19.172 -11.534 2.290 1.00 89.44 165 VAL A CA 1
ATOM 1315 C C . VAL A 1 165 ? -20.618 -11.299 2.686 1.00 89.44 165 VAL A C 1
ATOM 1317 O O . VAL A 1 165 ? -21.519 -11.964 2.182 1.00 89.44 165 VAL A O 1
ATOM 1320 N N . ASP A 1 166 ? -20.834 -10.309 3.543 1.00 91.25 166 ASP A N 1
ATOM 1321 C CA . ASP A 1 166 ? -22.165 -9.789 3.824 1.00 91.25 166 ASP A CA 1
ATOM 1322 C C . ASP A 1 166 ? -22.582 -8.805 2.708 1.00 91.25 166 ASP A C 1
ATOM 1324 O O . ASP A 1 166 ? -21.924 -7.770 2.525 1.00 91.25 166 ASP A O 1
ATOM 1328 N N . PRO A 1 167 ? -23.631 -9.112 1.921 1.00 87.69 167 PRO A N 1
ATOM 1329 C CA . PRO A 1 167 ? -24.066 -8.253 0.830 1.00 87.69 167 PRO A CA 1
ATOM 1330 C C . PRO A 1 167 ? -24.659 -6.924 1.311 1.00 87.69 167 PRO A C 1
ATOM 1332 O O . PRO A 1 167 ? -24.539 -5.947 0.581 1.00 87.69 167 PRO A O 1
ATOM 1335 N N . GLU A 1 168 ? -25.253 -6.849 2.503 1.00 88.31 168 GLU A N 1
ATOM 1336 C CA . GLU A 1 168 ? -25.870 -5.616 3.008 1.00 88.31 168 GLU A CA 1
ATOM 1337 C C . GLU A 1 168 ? -24.794 -4.582 3.361 1.00 88.31 168 GLU A C 1
ATOM 1339 O O . GLU A 1 168 ? -24.864 -3.428 2.950 1.00 88.31 168 GLU A O 1
ATOM 1344 N N . ILE A 1 169 ? -23.716 -5.032 4.009 1.00 86.75 169 ILE A N 1
ATOM 1345 C CA . ILE A 1 169 ? -22.578 -4.180 4.385 1.00 86.75 169 ILE A CA 1
ATOM 1346 C C . ILE A 1 169 ? -21.751 -3.764 3.156 1.00 86.75 169 ILE A C 1
ATOM 1348 O O . ILE A 1 169 ? -21.176 -2.675 3.128 1.00 86.75 169 ILE A O 1
ATOM 1352 N N . ARG A 1 170 ? -21.660 -4.618 2.127 1.00 82.00 170 ARG A N 1
ATOM 1353 C CA . ARG A 1 170 ? -20.849 -4.337 0.929 1.00 82.00 170 ARG A CA 1
ATOM 1354 C C . ARG A 1 170 ? -21.433 -3.219 0.055 1.00 82.00 170 ARG A C 1
ATOM 1356 O O . ARG A 1 170 ? -20.674 -2.501 -0.588 1.00 82.00 170 ARG A O 1
ATOM 1363 N N . VAL A 1 171 ? -22.756 -3.085 -0.007 1.00 64.44 171 VAL A N 1
ATOM 1364 C CA . VAL A 1 171 ? -23.426 -2.167 -0.950 1.00 64.44 171 VAL A CA 1
ATOM 1365 C C . VAL A 1 171 ? -23.294 -0.695 -0.527 1.00 64.44 171 VAL A C 1
ATOM 1367 O O . VAL A 1 171 ? -23.292 0.185 -1.386 1.00 64.44 171 VAL A O 1
ATOM 1370 N N . ASP A 1 172 ? -23.044 -0.410 0.755 1.00 55.31 172 ASP A N 1
ATOM 1371 C CA . ASP A 1 172 ? -22.824 0.961 1.248 1.00 55.31 172 ASP A CA 1
ATOM 1372 C C . ASP A 1 172 ? -21.573 1.646 0.654 1.00 55.31 172 ASP A C 1
ATOM 1374 O O . ASP A 1 172 ? -21.470 2.874 0.674 1.00 55.31 172 ASP A O 1
ATOM 1378 N N . THR A 1 173 ? -20.624 0.892 0.082 1.00 52.94 173 THR A N 1
ATOM 1379 C CA . THR A 1 173 ? -19.441 1.468 -0.590 1.00 52.94 173 THR A CA 1
ATOM 1380 C C . THR A 1 173 ? -19.680 1.941 -2.027 1.00 52.94 173 THR A C 1
ATOM 1382 O O . THR A 1 173 ? -18.927 2.796 -2.498 1.00 52.94 173 THR A O 1
ATOM 1385 N N . ASP A 1 174 ? -20.729 1.472 -2.709 1.00 43.47 174 ASP A N 1
ATOM 1386 C CA . ASP A 1 174 ? -21.008 1.852 -4.106 1.00 43.47 174 ASP A CA 1
ATOM 1387 C C . ASP A 1 174 ? -21.710 3.220 -4.222 1.00 43.47 174 ASP A C 1
ATOM 1389 O O . ASP A 1 174 ? -21.740 3.830 -5.291 1.00 43.47 174 ASP A O 1
ATOM 1393 N N . PHE A 1 175 ? -22.211 3.768 -3.109 1.00 39.94 175 PHE A N 1
ATOM 1394 C CA . PHE A 1 175 ? -22.896 5.066 -3.077 1.00 39.94 175 PHE A CA 1
ATOM 1395 C C . PHE A 1 175 ? -21.953 6.284 -3.172 1.00 39.94 175 PHE A C 1
ATOM 1397 O O . PHE A 1 175 ? -22.417 7.404 -3.370 1.00 39.94 175 PHE A O 1
ATOM 1404 N N . CYS A 1 176 ? -20.633 6.093 -3.052 1.00 41.41 176 CYS A N 1
ATOM 1405 C CA . CYS A 1 176 ? -19.636 7.169 -3.160 1.00 41.41 176 CYS A CA 1
ATOM 1406 C C . CYS A 1 176 ? -19.018 7.330 -4.566 1.00 41.41 176 CYS A C 1
ATOM 1408 O O . CYS A 1 176 ? -18.096 8.130 -4.719 1.00 41.41 176 CYS A O 1
ATOM 1410 N N . ALA A 1 177 ? -19.490 6.588 -5.576 1.00 37.50 177 ALA A N 1
ATOM 1411 C CA . ALA A 1 177 ? -18.976 6.642 -6.952 1.00 37.50 177 ALA A CA 1
ATOM 1412 C C . ALA A 1 177 ? -19.853 7.452 -7.937 1.00 37.50 177 ALA A C 1
ATOM 1414 O O . ALA A 1 177 ? -19.691 7.299 -9.149 1.00 37.50 177 ALA A O 1
ATOM 1415 N N . LEU A 1 178 ? -20.756 8.306 -7.434 1.00 34.75 178 LEU A N 1
ATOM 1416 C CA . LEU A 1 178 ? -21.539 9.275 -8.220 1.00 34.75 178 LEU A CA 1
ATOM 1417 C C . LEU A 1 178 ? -21.058 10.710 -7.985 1.00 34.75 178 LEU A C 1
ATOM 1419 O O . LEU A 1 178 ? -20.905 11.094 -6.803 1.00 34.75 178 LEU A O 1
#

InterPro domains:
  IPR023578 Ras guanine nucleotide exchange factor domain superfamily [SSF48366] (3-170)
  IPR036964 Ras guanine-nucleotide exchange factor, catalytic domain superfamily [G3DSA:1.10.840.10] (1-175)

Sequence (178 aa):
MLIMEHMNNLQGSQEAKSALISAAVFRLRKSFQTIRKLRHYRQVVDRIRREATVGPKPQSTGLSTNTNPSLFGPGLPFATKASRAHERRIKDLEKRQASGDASNPCVPFIAAGVMTRLIHLDLRHSDTVRTESGVEMINCWKHRQLAEAVERYLAFQRVPYQFEVDPEIRVDTDFCAL

pLDDT: mean 76.51, std 19.33, range [27.61, 95.56]

Foldseek 3Di:
DVVCVVLQAAQVVVVVLCVCLDPVNVPPVVVLVVQCVDPVCVVVSVVSVVVSVPDQDQDPDDDDDDDDPPVPDPPQSRCDPVLVVLVVVLVV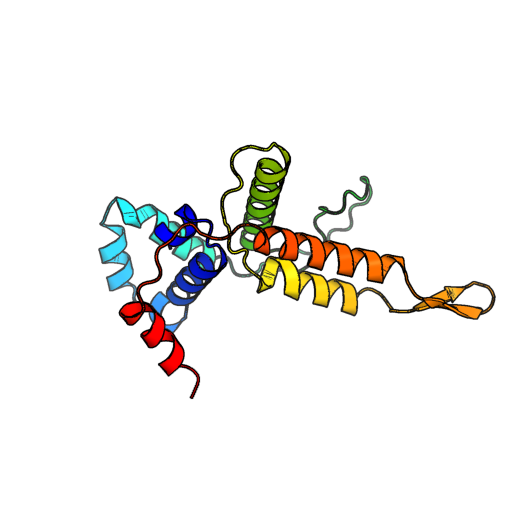LVVCVVVVPPNRQHNRRCVSQQVSQLVVLPVPDDQWDADPVRDIDGPVVSVVSNVVSVVSNVVNVVDDDPDDDDPVVVVVVVVPPD

Radius of gyration: 20.65 Å; chains: 1; bounding box: 57×42×60 Å